Protein AF-A0A016S8R9-F1 (afdb_monomer)

Solvent-accessible surface area (backbone atoms only — not comparable to full-atom values): 7885 Å² total; per-residue (Å²): 141,80,91,74,81,85,79,77,83,68,51,73,67,54,53,48,28,51,50,48,53,50,50,46,51,56,55,50,69,45,92,77,65,50,42,67,52,39,31,50,54,50,51,50,50,32,60,72,68,30,71,67,45,37,50,49,47,53,50,54,52,50,50,50,53,49,53,33,73,68,44,85,50,67,68,59,21,53,51,40,53,50,51,51,48,42,56,58,36,31,47,46,53,83,35,66,64,53,40,51,48,53,52,50,53,50,54,66,70,64,73,58,54,72,70,56,45,51,52,51,52,51,54,53,49,55,49,51,53,52,51,43,64,56,48,47,84,51,79,106

Structure (mmCIF, N/CA/C/O backbone):
data_AF-A0A016S8R9-F1
#
_entry.id   AF-A0A016S8R9-F1
#
loop_
_atom_site.group_PDB
_atom_site.id
_atom_site.type_symbol
_atom_site.label_atom_id
_atom_site.label_alt_id
_atom_site.label_comp_id
_atom_site.label_asym_id
_atom_site.label_entity_id
_atom_site.label_seq_id
_atom_site.pdbx_PDB_ins_code
_atom_site.Cartn_x
_atom_site.Cartn_y
_atom_site.Cartn_z
_atom_site.occupancy
_atom_site.B_iso_or_equiv
_atom_site.auth_seq_id
_atom_site.auth_comp_id
_atom_site.auth_asym_id
_atom_site.auth_atom_id
_atom_site.pdbx_PDB_model_num
ATOM 1 N N . MET A 1 1 ? -43.891 23.851 27.216 1.00 42.19 1 MET A N 1
ATOM 2 C CA . MET A 1 1 ? -43.172 22.683 27.765 1.00 42.19 1 MET A CA 1
ATOM 3 C C . MET A 1 1 ? -43.754 21.418 27.149 1.00 42.19 1 MET A C 1
ATOM 5 O O . MET A 1 1 ? -44.829 21.026 27.564 1.00 42.19 1 MET A O 1
ATOM 9 N N . ASN A 1 2 ? -43.105 20.857 26.122 1.00 36.31 2 ASN A N 1
ATOM 10 C CA . ASN A 1 2 ? -42.875 19.412 25.950 1.00 36.31 2 ASN A CA 1
ATOM 11 C C . ASN A 1 2 ? -42.010 19.208 24.692 1.00 36.31 2 ASN A C 1
ATOM 13 O O . ASN A 1 2 ? -42.513 19.076 23.581 1.00 36.31 2 ASN A O 1
ATOM 17 N N . ILE A 1 3 ? -40.688 19.260 24.870 1.00 39.03 3 ILE A N 1
ATOM 18 C CA . ILE A 1 3 ? -39.696 18.914 23.843 1.00 39.03 3 ILE A CA 1
ATOM 19 C C . ILE A 1 3 ? -39.586 17.386 23.896 1.00 39.03 3 ILE A C 1
ATOM 21 O O . ILE A 1 3 ? -38.707 16.809 24.533 1.00 39.03 3 ILE A O 1
ATOM 25 N N . GLY A 1 4 ? -40.620 16.728 23.378 1.00 38.56 4 GLY A N 1
ATOM 26 C CA . GLY A 1 4 ? -40.790 15.286 23.452 1.00 38.56 4 GLY A CA 1
ATOM 27 C C . GLY A 1 4 ? -39.934 14.578 22.413 1.00 38.56 4 GLY A C 1
ATOM 28 O O . GLY A 1 4 ? -40.324 14.498 21.259 1.00 38.56 4 GLY A O 1
ATOM 29 N N . LYS A 1 5 ? -38.787 14.060 22.865 1.00 43.19 5 LYS A N 1
ATOM 30 C CA . LYS A 1 5 ? -38.160 12.797 22.436 1.00 43.19 5 LYS A CA 1
ATOM 31 C C . LYS A 1 5 ? -38.272 12.451 20.940 1.00 43.19 5 LYS A C 1
ATOM 33 O O . LYS A 1 5 ? -39.128 11.670 20.550 1.00 43.19 5 LYS A O 1
ATOM 38 N N . ASN A 1 6 ? -37.298 12.900 20.157 1.00 40.28 6 ASN A N 1
ATOM 39 C CA . ASN A 1 6 ? -36.847 12.183 18.962 1.00 40.28 6 ASN A CA 1
ATOM 40 C C . ASN A 1 6 ? -35.323 12.067 19.034 1.00 40.28 6 ASN A C 1
ATOM 42 O O . ASN A 1 6 ? -34.593 12.785 18.362 1.00 40.28 6 ASN A O 1
ATOM 46 N N . ILE A 1 7 ? -34.837 11.209 19.933 1.00 45.69 7 ILE A N 1
ATOM 47 C CA . ILE A 1 7 ? -33.479 10.674 19.814 1.00 45.69 7 ILE A CA 1
ATOM 48 C C . ILE A 1 7 ? -33.671 9.305 19.180 1.00 45.69 7 ILE A C 1
ATOM 50 O O . ILE A 1 7 ? -33.986 8.325 19.855 1.00 45.69 7 ILE A O 1
ATOM 54 N N . GLU A 1 8 ? -33.595 9.301 17.854 1.00 48.00 8 GLU A N 1
ATOM 55 C CA . GLU A 1 8 ? -33.504 8.104 17.035 1.00 48.00 8 GLU A CA 1
ATOM 56 C C . GLU A 1 8 ? -32.392 7.217 17.598 1.00 48.00 8 GLU A C 1
ATOM 58 O O . GLU A 1 8 ? -31.244 7.642 17.756 1.00 48.00 8 GLU A O 1
ATOM 63 N N . ILE A 1 9 ? -32.740 5.981 17.948 1.00 46.47 9 ILE A N 1
ATOM 64 C CA . ILE A 1 9 ? -31.770 4.970 18.358 1.00 46.47 9 ILE A CA 1
ATOM 65 C C . ILE A 1 9 ? -31.029 4.556 17.084 1.00 46.47 9 ILE A C 1
ATOM 67 O O . ILE A 1 9 ? -31.393 3.585 16.423 1.00 46.47 9 ILE A O 1
ATOM 71 N N . MET A 1 10 ? -29.999 5.318 16.712 1.00 44.62 10 MET A N 1
ATOM 72 C CA . MET A 1 10 ? -29.031 4.881 15.712 1.00 44.62 10 MET A CA 1
ATOM 73 C C . MET A 1 10 ? -28.448 3.546 16.175 1.00 44.62 10 MET A C 1
ATOM 75 O O . MET A 1 10 ? -27.975 3.412 17.308 1.00 44.62 10 MET A O 1
ATOM 79 N N . SER A 1 11 ? -28.489 2.535 15.305 1.00 47.34 11 SER A N 1
ATOM 80 C CA . SER A 1 11 ? -27.842 1.260 15.603 1.00 47.34 11 SER A CA 1
ATOM 81 C C . SER A 1 11 ? -26.348 1.495 15.859 1.00 47.34 11 SER A C 1
ATOM 83 O O . SER A 1 11 ? -25.739 2.406 15.294 1.00 47.34 11 SER A O 1
ATOM 85 N N . ARG A 1 12 ? -25.725 0.668 16.708 1.00 47.62 12 ARG A N 1
ATOM 86 C CA . ARG A 1 12 ? -24.289 0.784 17.038 1.00 47.62 12 ARG A CA 1
ATOM 87 C C . ARG A 1 12 ? -23.392 0.832 15.791 1.00 47.62 12 ARG A C 1
ATOM 89 O O . ARG A 1 12 ? -22.345 1.463 15.825 1.00 47.62 12 ARG A O 1
ATOM 96 N N . SER A 1 13 ? -23.829 0.208 14.698 1.00 43.25 13 SER A N 1
ATOM 97 C CA . SER A 1 13 ? -23.164 0.221 13.392 1.00 43.25 13 SER A CA 1
ATOM 98 C C . SER A 1 13 ? -23.192 1.598 12.715 1.00 43.25 13 SER A C 1
ATOM 100 O O . SER A 1 13 ? -22.174 2.008 12.173 1.00 43.25 13 SER A O 1
ATOM 102 N N . HIS A 1 14 ? -24.305 2.336 12.801 1.00 45.22 14 HIS A N 1
ATOM 103 C CA . HIS A 1 14 ? -24.408 3.704 12.275 1.00 45.22 14 HIS A CA 1
ATOM 104 C C . HIS A 1 14 ? -23.620 4.703 13.123 1.00 45.22 14 HIS A C 1
ATOM 106 O O . HIS A 1 14 ? -22.959 5.575 12.578 1.00 45.22 14 HIS A O 1
ATOM 112 N N . LEU A 1 15 ? -23.618 4.541 14.449 1.00 46.34 15 LEU A N 1
ATOM 113 C CA . LEU A 1 15 ? -22.775 5.349 15.338 1.00 46.34 15 LEU A CA 1
ATOM 114 C C . LEU A 1 15 ? -21.280 5.121 15.079 1.00 46.34 15 LEU A C 1
ATOM 116 O O . LEU A 1 15 ? -20.510 6.075 15.114 1.00 46.34 15 LEU A O 1
ATOM 120 N N . ALA A 1 16 ? -20.874 3.882 14.783 1.00 46.91 16 ALA A N 1
ATOM 121 C CA . ALA A 1 16 ? -19.505 3.578 14.378 1.00 46.91 16 ALA A CA 1
ATOM 122 C C . ALA A 1 16 ? -19.169 4.221 13.023 1.00 46.91 16 ALA A C 1
ATOM 124 O O . ALA A 1 16 ? -18.179 4.937 12.952 1.00 46.91 16 ALA A O 1
ATOM 125 N N . ALA A 1 17 ? -20.014 4.042 11.994 1.00 48.22 17 ALA A N 1
ATOM 126 C CA . ALA A 1 17 ? -19.898 4.703 10.683 1.00 48.22 17 ALA A CA 1
ATOM 127 C C . ALA A 1 17 ? -19.729 6.226 10.812 1.00 48.22 17 ALA A C 1
ATOM 129 O O . ALA A 1 17 ? -18.775 6.797 10.288 1.00 48.22 17 ALA A O 1
ATOM 130 N N . LEU A 1 18 ? -20.596 6.869 11.600 1.00 46.28 18 LEU A N 1
ATOM 131 C CA . LEU A 1 18 ? -20.556 8.310 11.836 1.00 46.28 18 LEU A CA 1
ATOM 132 C C . LEU A 1 18 ? -19.274 8.740 12.566 1.00 46.28 18 LEU A C 1
ATOM 134 O O . LEU A 1 18 ? -18.690 9.752 12.204 1.00 46.28 18 LEU A O 1
ATOM 138 N N . LEU A 1 19 ? -18.805 7.966 13.555 1.00 51.03 19 LEU A N 1
ATOM 139 C CA . LEU A 1 19 ? -17.537 8.215 14.256 1.00 51.03 19 LEU A CA 1
ATOM 140 C C . LEU A 1 19 ? -16.318 8.079 13.341 1.00 51.03 19 LEU A C 1
ATOM 142 O O . LEU A 1 19 ? -15.333 8.773 13.553 1.00 51.03 19 LEU A O 1
ATOM 146 N N . ILE A 1 20 ? -16.372 7.210 12.333 1.00 53.34 20 ILE A N 1
ATOM 147 C CA . ILE A 1 20 ? -15.289 7.028 11.359 1.00 53.34 20 ILE A CA 1
ATOM 148 C C . ILE A 1 20 ? -15.256 8.190 10.384 1.00 53.34 20 ILE A C 1
ATOM 150 O O . ILE A 1 20 ? -14.180 8.714 10.128 1.00 53.34 20 ILE A O 1
ATOM 154 N N . ILE A 1 21 ? -16.419 8.614 9.882 1.00 54.34 21 ILE A N 1
ATOM 155 C CA . ILE A 1 21 ? -16.533 9.798 9.025 1.00 54.34 21 ILE A CA 1
ATOM 156 C C . ILE A 1 21 ? -16.055 11.026 9.804 1.00 54.34 21 ILE A C 1
ATOM 158 O O . ILE A 1 21 ? -15.165 11.718 9.330 1.00 54.34 21 ILE A O 1
ATOM 162 N N . LEU A 1 22 ? -16.515 11.213 11.046 1.00 50.19 22 LEU A N 1
ATOM 163 C CA . LEU A 1 22 ? -16.039 12.285 11.923 1.00 50.19 22 LEU A CA 1
ATOM 164 C C . LEU A 1 22 ? -14.543 12.183 12.224 1.00 50.19 22 LEU A C 1
ATOM 166 O O . LEU A 1 22 ? -13.886 13.210 12.233 1.00 50.19 22 LEU A O 1
ATOM 170 N N . ALA A 1 23 ? -13.978 10.995 12.463 1.00 55.88 23 ALA A N 1
ATOM 171 C CA . ALA A 1 23 ? -12.546 10.836 12.731 1.00 55.88 23 ALA A CA 1
ATOM 172 C C . ALA A 1 23 ? -11.685 11.087 11.485 1.00 55.88 23 ALA A C 1
ATOM 174 O O . ALA A 1 23 ? -10.626 11.700 11.594 1.00 55.88 23 ALA A O 1
ATOM 175 N N . LEU A 1 24 ? -12.141 10.651 10.308 1.00 52.06 24 LEU A N 1
ATOM 176 C CA . LEU A 1 24 ? -11.495 10.931 9.026 1.00 52.06 24 LEU A CA 1
ATOM 177 C C . LEU A 1 24 ? -11.585 12.426 8.690 1.00 52.06 24 LEU A C 1
ATOM 179 O O . LEU A 1 24 ? -10.576 13.017 8.326 1.00 52.06 24 LEU A O 1
ATOM 183 N N . GLU A 1 25 ? -12.740 13.065 8.900 1.00 51.06 25 GLU A N 1
ATOM 184 C CA . GLU A 1 25 ? -12.937 14.508 8.704 1.00 51.06 25 GLU A CA 1
ATOM 185 C C . GLU A 1 25 ? -12.133 15.348 9.705 1.00 51.06 25 GLU A C 1
ATOM 187 O O . GLU A 1 25 ? -11.452 16.293 9.302 1.00 51.06 25 GLU A O 1
ATOM 192 N N . LEU A 1 26 ? -12.137 14.998 11.000 1.00 52.22 26 LEU A N 1
ATOM 193 C CA . LEU A 1 26 ? -11.361 15.713 12.022 1.00 52.22 26 LEU A CA 1
ATOM 194 C C . LEU A 1 26 ? -9.875 15.665 11.699 1.00 52.22 26 LEU A C 1
ATOM 196 O O . LEU A 1 26 ? -9.143 16.623 11.935 1.00 52.22 26 LEU A O 1
ATOM 200 N N . ALA A 1 27 ? -9.421 14.540 11.177 1.00 48.00 27 AL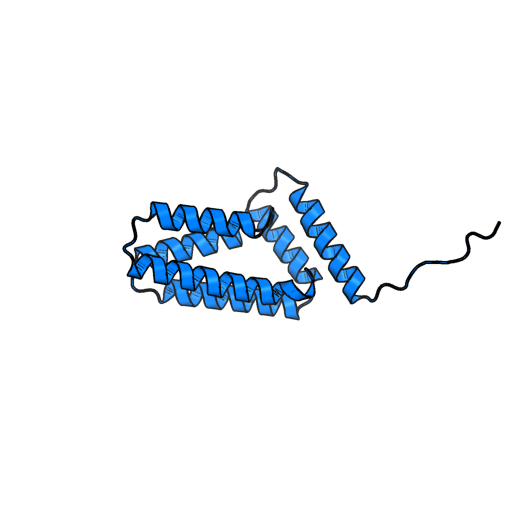A A N 1
ATOM 201 C CA . ALA A 1 27 ? -8.016 14.328 10.973 1.00 48.00 27 ALA A CA 1
ATOM 202 C C . ALA A 1 27 ? -7.551 14.804 9.577 1.00 48.00 27 ALA A C 1
ATOM 204 O O . ALA A 1 27 ? -6.412 15.249 9.453 1.00 48.00 27 ALA A O 1
ATOM 205 N N . ALA A 1 28 ? -8.446 14.878 8.584 1.00 47.12 28 ALA A N 1
ATOM 206 C CA . ALA A 1 28 ? -8.270 15.687 7.373 1.00 47.12 28 ALA A CA 1
ATOM 207 C C . ALA A 1 28 ? -8.285 17.205 7.670 1.00 47.12 28 ALA A C 1
ATOM 209 O O . ALA A 1 28 ? -7.656 17.987 6.961 1.00 47.12 28 ALA A O 1
ATOM 210 N N . SER A 1 29 ? -8.947 17.637 8.754 1.00 47.75 29 SER A N 1
ATOM 211 C CA . SER A 1 29 ? -8.973 19.042 9.197 1.00 47.75 29 SER A CA 1
ATOM 212 C C . SER A 1 29 ? -7.727 19.498 9.978 1.00 47.75 29 SER A C 1
ATOM 214 O O . SER A 1 29 ? -7.645 20.661 10.374 1.00 47.75 29 SER A O 1
ATOM 216 N N . GLN A 1 30 ? -6.735 18.617 10.183 1.00 51.09 30 GLN A N 1
ATOM 217 C CA . GLN A 1 30 ? -5.448 18.946 10.811 1.00 51.09 30 GLN A CA 1
ATOM 218 C C . GLN A 1 30 ? -4.326 19.018 9.757 1.00 51.09 30 GLN A C 1
ATOM 220 O O . GLN A 1 30 ? -3.617 18.033 9.545 1.00 51.09 30 GLN A O 1
ATOM 225 N N . PRO A 1 31 ? -4.102 20.180 9.111 1.00 51.84 31 PRO A N 1
ATOM 226 C CA . PRO A 1 31 ? -3.231 20.301 7.935 1.00 51.84 31 PRO A CA 1
ATOM 227 C C . PRO A 1 31 ? -1.726 20.041 8.166 1.00 51.84 31 PRO A C 1
ATOM 229 O O . PRO A 1 31 ? -0.952 20.173 7.226 1.00 51.84 31 PRO A O 1
ATOM 232 N N . ASN A 1 32 ? -1.291 19.645 9.371 1.00 57.97 32 ASN A N 1
ATOM 233 C CA . ASN A 1 32 ? 0.126 19.553 9.756 1.00 57.97 32 ASN A CA 1
ATOM 234 C C . ASN A 1 32 ? 0.548 18.217 10.399 1.00 57.97 32 ASN A C 1
ATOM 236 O O . ASN A 1 32 ? 1.606 18.161 11.027 1.00 57.97 32 ASN A O 1
ATOM 240 N N . LEU A 1 33 ? -0.237 17.141 10.278 1.00 65.62 33 LEU A N 1
ATOM 241 C CA . LEU A 1 33 ? 0.218 15.837 10.772 1.00 65.62 33 LEU A CA 1
ATOM 242 C C . LEU A 1 33 ? 1.387 15.314 9.924 1.00 65.62 33 LEU A C 1
ATOM 244 O O . LEU A 1 33 ? 1.294 15.254 8.694 1.00 65.62 33 LEU A O 1
ATOM 248 N N . THR A 1 34 ? 2.475 14.901 10.579 1.00 75.62 34 THR A N 1
ATOM 249 C CA . THR A 1 34 ? 3.571 14.184 9.910 1.00 75.62 34 THR A CA 1
ATOM 250 C C . THR A 1 34 ? 3.068 12.836 9.371 1.00 75.62 34 THR A C 1
ATOM 252 O O . THR A 1 34 ? 2.071 12.313 9.880 1.00 75.62 34 THR A O 1
ATOM 255 N N . PRO A 1 35 ? 3.738 12.219 8.378 1.00 70.69 35 PRO A N 1
ATOM 256 C CA . PRO A 1 35 ? 3.345 10.898 7.871 1.00 70.69 35 PRO A CA 1
ATOM 257 C C . PRO A 1 35 ? 3.193 9.844 8.980 1.00 70.69 35 PRO A C 1
ATOM 259 O O . PRO A 1 35 ? 2.251 9.055 8.980 1.00 70.69 35 PRO A O 1
ATOM 262 N N . GLU A 1 36 ? 4.069 9.873 9.986 1.00 73.56 36 GLU A N 1
ATOM 263 C CA . GLU A 1 36 ? 4.000 8.965 11.137 1.00 73.56 36 GLU A CA 1
ATOM 264 C C . GLU A 1 36 ? 2.788 9.233 12.029 1.00 73.56 36 GLU A C 1
ATOM 266 O O . GLU A 1 36 ? 2.157 8.287 12.502 1.00 73.56 36 GLU A O 1
ATOM 271 N N . GLN A 1 37 ? 2.415 10.498 12.223 1.00 75.38 37 GLN A N 1
ATOM 272 C CA . GLN A 1 37 ? 1.205 10.850 12.963 1.00 75.38 37 GLN A CA 1
ATOM 273 C C . GLN A 1 37 ? -0.055 10.422 12.203 1.00 75.38 37 GLN A C 1
ATOM 275 O O . GLN A 1 37 ? -0.944 9.827 12.806 1.00 75.38 37 GLN A O 1
ATOM 280 N N . LYS A 1 38 ? -0.105 10.621 10.877 1.00 73.69 38 LYS A N 1
ATOM 281 C CA . LYS A 1 38 ? -1.202 10.122 10.026 1.00 73.69 38 LYS A CA 1
ATOM 282 C C . LYS A 1 38 ? -1.333 8.600 10.127 1.00 73.69 38 LYS A C 1
ATOM 284 O O . LYS A 1 38 ? -2.430 8.089 10.356 1.00 73.69 38 LYS A O 1
ATOM 289 N N . LYS A 1 39 ? -0.207 7.878 10.048 1.00 74.94 39 LYS A N 1
ATOM 290 C CA . LYS A 1 39 ? -0.152 6.419 10.227 1.00 74.94 39 LYS A CA 1
ATOM 291 C C . LYS A 1 39 ? -0.696 6.003 11.591 1.00 74.94 39 LYS A C 1
ATOM 293 O O . LYS A 1 39 ? -1.528 5.102 11.672 1.00 74.94 39 LYS A O 1
ATOM 298 N N . GLN A 1 40 ? -0.245 6.648 12.666 1.00 77.50 40 GLN A N 1
ATOM 299 C CA . GLN A 1 40 ? -0.699 6.331 14.020 1.00 77.50 40 GLN A CA 1
ATOM 300 C C . GLN A 1 40 ? -2.193 6.591 14.203 1.00 77.50 40 GLN A C 1
ATOM 302 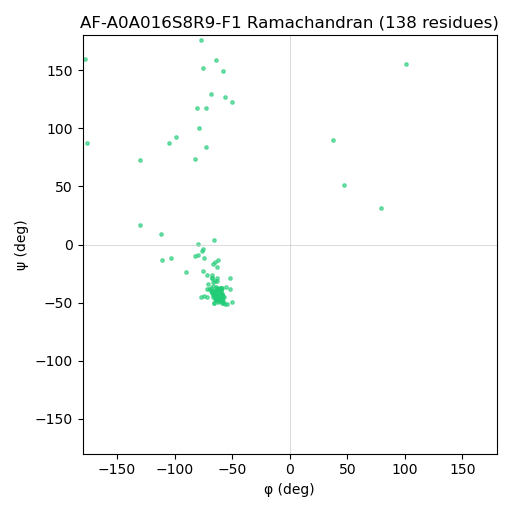O O . GLN A 1 40 ? -2.891 5.714 14.711 1.00 77.50 40 GLN A O 1
ATOM 307 N N . SER A 1 41 ? -2.699 7.741 13.755 1.00 75.00 4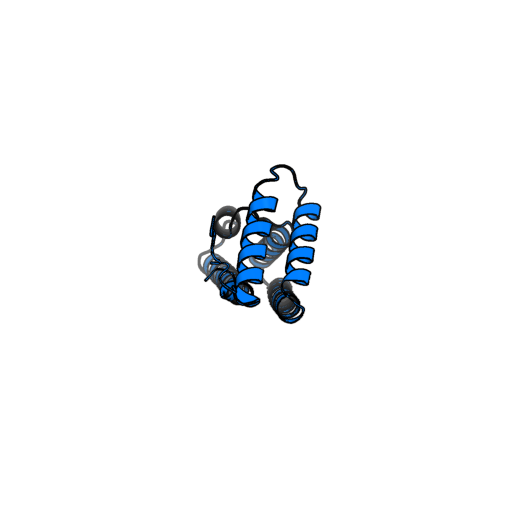1 SER A N 1
ATOM 308 C CA . SER A 1 41 ? -4.125 8.062 13.836 1.00 75.00 41 SER A CA 1
ATOM 309 C C . SER A 1 41 ? -4.974 7.071 13.044 1.00 75.00 41 SER A C 1
ATOM 311 O O . SER A 1 41 ? -5.983 6.590 13.552 1.00 75.00 41 SER A O 1
ATOM 313 N N . PHE A 1 42 ? -4.537 6.662 11.851 1.00 76.94 42 PHE A N 1
ATOM 314 C CA . PHE A 1 42 ? -5.237 5.629 11.093 1.00 76.94 42 PHE A CA 1
ATOM 315 C C . PHE A 1 42 ? -5.234 4.265 11.794 1.00 76.94 42 PHE A C 1
ATOM 317 O O . PHE A 1 42 ? -6.265 3.597 11.849 1.00 76.94 42 PHE A O 1
ATOM 324 N N . MET A 1 43 ? -4.104 3.853 12.378 1.00 76.31 43 MET A N 1
ATOM 325 C CA . MET A 1 43 ? -4.024 2.595 13.130 1.00 76.31 43 MET A CA 1
ATOM 326 C C . MET A 1 43 ? -4.915 2.615 14.377 1.00 76.31 43 MET A C 1
ATOM 328 O O . MET A 1 43 ? -5.538 1.602 14.692 1.00 76.31 43 MET A O 1
ATOM 332 N N . GLN A 1 44 ? -5.030 3.765 15.047 1.00 76.56 44 GLN A N 1
ATOM 333 C CA . GLN A 1 44 ? -5.987 3.960 16.137 1.00 76.56 44 GLN A CA 1
ATOM 334 C C . GLN A 1 44 ? -7.431 3.863 15.632 1.00 76.56 44 GLN A C 1
ATOM 336 O O . GLN A 1 44 ? -8.234 3.153 16.236 1.00 76.56 44 GLN A O 1
ATOM 341 N N . THR A 1 45 ? -7.759 4.488 14.497 1.00 73.69 45 THR A N 1
ATOM 342 C CA . THR A 1 45 ? -9.079 4.345 13.864 1.00 73.69 45 THR A CA 1
ATOM 343 C C . THR A 1 45 ? -9.369 2.881 13.520 1.00 73.69 45 THR A C 1
ATOM 345 O O . THR A 1 45 ? -10.456 2.395 13.813 1.00 73.69 45 THR A O 1
ATOM 348 N N . LEU A 1 46 ? -8.400 2.128 12.992 1.00 75.06 46 LEU A N 1
ATOM 349 C CA . LEU A 1 46 ? -8.539 0.688 12.742 1.00 75.06 46 LEU A CA 1
ATOM 350 C C . LEU A 1 46 ? -8.813 -0.128 14.009 1.00 75.06 46 LEU A C 1
ATOM 352 O O . LEU A 1 46 ? -9.594 -1.078 13.964 1.00 75.06 46 LEU A O 1
ATOM 356 N N . ASP A 1 47 ? -8.195 0.227 15.134 1.00 76.31 47 ASP A N 1
ATOM 357 C CA . ASP A 1 47 ? -8.485 -0.409 16.420 1.00 76.31 47 ASP A CA 1
ATOM 358 C C . ASP A 1 47 ? -9.913 -0.100 16.904 1.00 76.31 47 ASP A C 1
ATOM 360 O O . ASP A 1 47 ? -10.584 -0.990 17.436 1.00 76.31 47 ASP A O 1
ATOM 364 N N . LEU A 1 48 ? -10.420 1.113 16.649 1.00 73.19 48 LEU A N 1
ATOM 365 C CA . LEU A 1 48 ? -11.803 1.513 16.955 1.00 73.19 48 LEU A CA 1
ATOM 366 C C . LEU A 1 48 ? -12.838 0.834 16.043 1.00 73.19 48 LEU A C 1
ATOM 368 O O . LEU A 1 48 ? -13.928 0.487 16.496 1.00 73.19 48 LEU A O 1
ATOM 372 N N . LEU A 1 49 ? -12.481 0.592 14.779 1.00 69.31 49 LEU A N 1
ATOM 373 C CA . LEU A 1 49 ? -13.283 -0.125 13.781 1.00 69.31 49 LEU A CA 1
ATOM 374 C C . LEU A 1 49 ? -13.520 -1.603 14.121 1.00 69.31 49 LEU A C 1
ATOM 376 O O . LEU A 1 49 ? -14.390 -2.250 13.531 1.00 69.31 49 LEU A O 1
ATOM 380 N N . GLY A 1 50 ? -12.749 -2.139 15.065 1.00 74.31 50 GLY A N 1
ATOM 381 C CA . GLY A 1 50 ? -12.843 -3.508 15.544 1.00 74.31 50 GLY A CA 1
ATOM 382 C C . GLY A 1 50 ? -11.785 -4.436 14.950 1.00 74.31 50 GLY A C 1
ATOM 383 O O . GLY A 1 50 ? -11.266 -4.242 13.849 1.00 74.31 50 GLY A O 1
ATOM 384 N N . LYS A 1 51 ? -11.487 -5.504 15.703 1.00 77.62 51 LYS A N 1
ATOM 385 C CA . LYS A 1 51 ? -10.412 -6.463 15.392 1.00 77.62 51 LYS A CA 1
ATOM 386 C C . LYS A 1 51 ? -10.528 -7.076 13.992 1.00 77.62 51 LYS A C 1
ATOM 388 O O . LYS A 1 51 ? -9.506 -7.276 13.348 1.00 77.62 51 LYS A O 1
ATOM 393 N N . ASP A 1 52 ? -11.744 -7.346 13.519 1.00 83.44 52 ASP A N 1
ATOM 394 C CA . ASP A 1 52 ? -11.980 -7.927 12.190 1.00 83.44 52 ASP A CA 1
ATOM 395 C C . ASP A 1 52 ? -11.522 -6.988 11.058 1.00 83.44 52 ASP A C 1
ATOM 397 O O . ASP A 1 52 ? -10.819 -7.411 10.142 1.00 83.44 52 ASP A O 1
ATOM 401 N N . THR A 1 53 ? -11.832 -5.693 11.158 1.00 80.12 53 THR A N 1
ATOM 402 C CA . THR A 1 53 ? -11.431 -4.677 10.172 1.00 80.12 53 THR A CA 1
ATOM 403 C C . THR A 1 53 ? -9.914 -4.513 10.127 1.00 80.12 53 THR A C 1
ATOM 405 O O . THR A 1 53 ? -9.321 -4.530 9.048 1.00 80.12 53 THR A O 1
ATOM 408 N N . LYS A 1 54 ? -9.26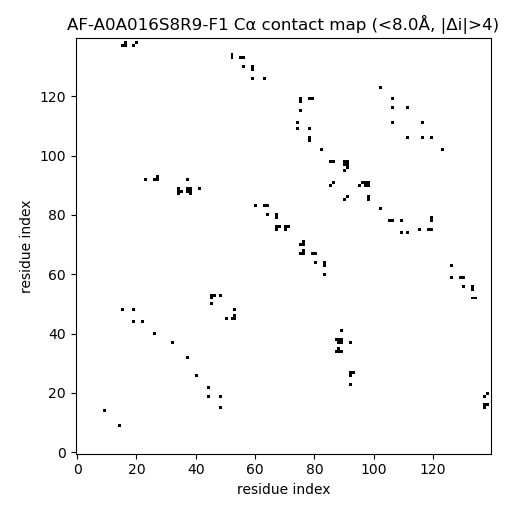2 -4.439 11.295 1.00 83.19 54 LYS A N 1
ATOM 409 C CA . LYS A 1 54 ? -7.797 -4.360 11.390 1.00 83.19 54 LYS A CA 1
ATOM 410 C C . LYS A 1 54 ? -7.106 -5.602 10.824 1.00 83.19 54 LYS A C 1
ATOM 412 O O . LYS A 1 54 ? -6.113 -5.473 10.114 1.00 83.19 54 LYS A O 1
ATOM 417 N N . VAL A 1 55 ? -7.633 -6.800 11.090 1.00 87.56 55 VAL A N 1
ATOM 418 C CA . VAL A 1 55 ? -7.106 -8.050 10.513 1.00 87.56 55 VAL A CA 1
ATOM 419 C C . VAL A 1 55 ? -7.235 -8.044 8.991 1.00 87.56 55 VAL A C 1
ATOM 421 O O . VAL A 1 55 ? -6.266 -8.350 8.302 1.00 87.56 55 VAL A O 1
ATOM 424 N N . LYS A 1 56 ? -8.389 -7.640 8.452 1.00 87.69 56 LYS A N 1
ATOM 425 C CA . LYS A 1 56 ? -8.591 -7.540 7.000 1.00 87.69 56 LYS A CA 1
ATOM 426 C C . LYS A 1 56 ? -7.647 -6.528 6.357 1.00 87.69 56 LYS A C 1
ATOM 428 O O . LYS A 1 56 ? -7.020 -6.863 5.359 1.00 87.69 56 LYS A O 1
ATOM 433 N N . TYR A 1 57 ? -7.484 -5.347 6.955 1.00 86.25 57 TYR A N 1
ATOM 434 C CA . TYR A 1 57 ? -6.500 -4.362 6.503 1.00 86.25 57 TYR A CA 1
ATOM 435 C C . TYR A 1 57 ? -5.081 -4.950 6.482 1.00 86.25 57 TYR A C 1
ATOM 437 O O . TYR A 1 57 ? -4.413 -4.911 5.451 1.00 86.25 57 TYR A O 1
ATOM 445 N N . ASN A 1 58 ? -4.644 -5.566 7.585 1.00 88.81 58 ASN A N 1
ATOM 446 C CA . ASN A 1 58 ? -3.315 -6.171 7.678 1.00 88.81 58 ASN A CA 1
ATOM 447 C C . ASN A 1 58 ? -3.103 -7.271 6.627 1.00 88.81 58 ASN A C 1
ATOM 449 O O . ASN A 1 58 ? -2.018 -7.361 6.059 1.00 88.81 58 ASN A O 1
ATOM 453 N N . ASN A 1 59 ? -4.131 -8.072 6.331 1.00 91.75 59 ASN A N 1
ATOM 454 C CA . ASN A 1 59 ? -4.065 -9.097 5.288 1.00 91.75 59 ASN A CA 1
ATOM 455 C C . ASN A 1 59 ? -3.885 -8.481 3.894 1.00 91.75 59 ASN A C 1
ATOM 457 O O . ASN A 1 59 ? -3.054 -8.962 3.128 1.00 91.75 59 ASN A O 1
ATOM 461 N N . VAL A 1 60 ? -4.606 -7.399 3.579 1.00 90.56 60 VAL A N 1
ATOM 462 C CA . VAL A 1 60 ? -4.446 -6.675 2.305 1.00 90.56 60 VAL A CA 1
ATOM 463 C C . VAL A 1 60 ? -3.035 -6.095 2.180 1.00 90.56 60 VAL A C 1
ATOM 465 O O . VAL A 1 60 ? -2.402 -6.238 1.134 1.00 90.56 60 VAL A O 1
ATOM 468 N N . MET A 1 61 ? -2.506 -5.502 3.254 1.00 90.12 61 MET A N 1
ATOM 469 C CA . MET A 1 61 ? -1.142 -4.961 3.271 1.00 90.12 61 MET A CA 1
ATOM 470 C C . MET A 1 61 ? -0.080 -6.057 3.121 1.00 90.12 61 MET A C 1
ATOM 472 O O . MET A 1 61 ? 0.885 -5.884 2.376 1.00 90.12 61 MET A O 1
ATOM 476 N N . ALA A 1 62 ? -0.260 -7.200 3.787 1.00 92.06 62 ALA A N 1
ATOM 477 C CA . ALA A 1 62 ? 0.640 -8.342 3.670 1.00 92.06 62 ALA A CA 1
ATOM 478 C C . ALA A 1 62 ? 0.627 -8.938 2.254 1.00 92.06 62 ALA A C 1
ATOM 480 O O . ALA A 1 62 ? 1.687 -9.268 1.722 1.00 92.06 62 ALA A O 1
ATOM 481 N N . GLU A 1 63 ? -0.546 -9.033 1.623 1.00 92.62 63 GLU A N 1
ATOM 482 C CA . GLU A 1 63 ? -0.671 -9.504 0.244 1.00 92.62 63 GLU A CA 1
ATOM 483 C C . GLU A 1 63 ? 0.028 -8.554 -0.737 1.00 92.62 63 GLU A C 1
ATOM 485 O O . GLU A 1 63 ? 0.812 -9.008 -1.572 1.00 92.62 63 GLU A O 1
ATOM 490 N N . LEU A 1 64 ? -0.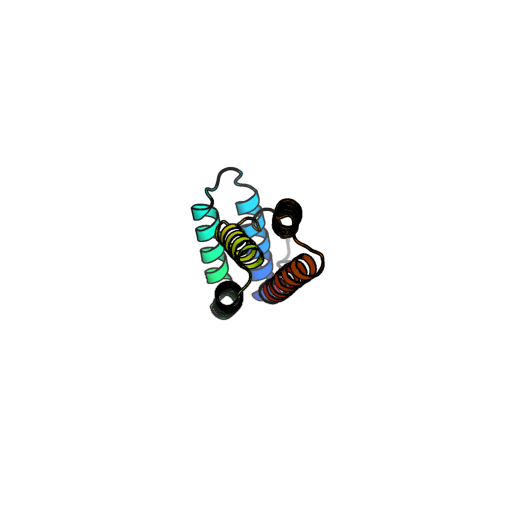193 -7.239 -0.605 1.00 90.44 64 LEU A N 1
ATOM 491 C CA . LEU A 1 64 ? 0.487 -6.234 -1.424 1.00 90.44 64 LEU A CA 1
ATOM 492 C C . LEU A 1 64 ? 2.010 -6.346 -1.267 1.00 90.44 64 LEU A C 1
ATOM 494 O O . LEU A 1 64 ? 2.723 -6.470 -2.260 1.00 90.44 64 LEU A O 1
ATOM 498 N N . ASN A 1 65 ? 2.505 -6.382 -0.027 1.00 91.75 65 ASN A N 1
ATOM 499 C CA . ASN A 1 65 ? 3.931 -6.529 0.253 1.00 91.75 65 ASN A CA 1
ATOM 500 C C . ASN A 1 65 ? 4.501 -7.837 -0.327 1.00 91.75 65 ASN A C 1
ATOM 502 O O . ASN A 1 65 ? 5.603 -7.856 -0.873 1.00 91.75 65 ASN A O 1
ATOM 506 N N . SER A 1 66 ? 3.751 -8.941 -0.262 1.00 94.31 66 SER A N 1
ATOM 507 C CA . SER A 1 66 ? 4.168 -10.211 -0.861 1.00 94.31 66 SER A CA 1
ATOM 508 C C . SER A 1 66 ? 4.279 -10.116 -2.385 1.00 94.31 66 SER A C 1
ATOM 510 O O . SER A 1 66 ? 5.291 -10.558 -2.929 1.00 94.31 66 SER A O 1
ATOM 512 N N . LYS A 1 67 ? 3.298 -9.502 -3.064 1.00 91.12 67 LYS A N 1
ATOM 513 C CA . LYS A 1 67 ? 3.322 -9.300 -4.524 1.00 91.12 67 LYS A CA 1
ATOM 514 C C . LYS A 1 67 ? 4.521 -8.463 -4.956 1.00 91.12 67 LYS A C 1
ATOM 516 O O . LYS A 1 67 ? 5.246 -8.873 -5.859 1.00 91.12 67 LYS A O 1
ATOM 521 N N . ILE A 1 68 ? 4.775 -7.354 -4.261 1.00 91.25 68 ILE A N 1
ATOM 522 C CA . ILE A 1 68 ? 5.923 -6.470 -4.512 1.00 91.25 68 ILE A CA 1
ATOM 523 C C . ILE A 1 68 ? 7.243 -7.235 -4.375 1.00 91.25 68 ILE A C 1
ATOM 525 O O . ILE A 1 68 ? 8.101 -7.162 -5.251 1.00 91.25 68 ILE A O 1
ATOM 529 N N . ASN A 1 69 ? 7.405 -8.011 -3.300 1.00 92.00 69 ASN A N 1
ATOM 530 C CA . ASN A 1 69 ? 8.638 -8.762 -3.065 1.00 92.00 69 ASN A CA 1
ATOM 531 C C . ASN A 1 69 ? 8.867 -9.887 -4.081 1.00 92.00 69 ASN A C 1
ATOM 533 O O . ASN A 1 69 ? 10.019 -10.218 -4.360 1.00 92.00 69 ASN A O 1
ATOM 537 N N . SER A 1 70 ? 7.791 -10.453 -4.632 1.00 92.06 70 SER A N 1
ATOM 538 C CA . SER A 1 70 ? 7.850 -11.489 -5.666 1.00 92.06 70 SER A CA 1
ATOM 539 C C . SER A 1 70 ? 8.040 -10.955 -7.089 1.00 92.06 70 SER A C 1
ATOM 541 O O . SER A 1 70 ? 8.277 -11.750 -7.995 1.00 92.06 70 SER A O 1
ATOM 543 N N . GLU A 1 71 ? 7.929 -9.640 -7.308 1.00 92.19 71 GLU A N 1
ATOM 544 C CA . GLU A 1 71 ? 8.007 -9.046 -8.642 1.00 92.19 71 GLU A CA 1
ATOM 545 C C . GLU A 1 71 ? 9.454 -9.061 -9.176 1.00 92.19 71 GLU A C 1
ATOM 547 O O . GLU A 1 71 ? 10.335 -8.416 -8.593 1.00 92.19 71 GLU A O 1
ATOM 552 N N . PRO A 1 72 ? 9.727 -9.764 -10.293 1.00 90.56 72 PRO A N 1
ATOM 553 C CA . PRO A 1 72 ? 11.069 -9.841 -10.865 1.00 90.56 72 PRO A CA 1
ATOM 554 C C . PRO A 1 72 ? 11.496 -8.562 -11.596 1.00 90.56 72 PRO A C 1
ATOM 556 O O . PRO A 1 72 ? 12.695 -8.342 -11.773 1.00 90.56 72 PRO A O 1
ATOM 559 N N . ASN A 1 73 ? 10.558 -7.723 -12.054 1.00 88.38 73 ASN A N 1
ATOM 560 C CA . ASN A 1 73 ? 10.896 -6.482 -12.740 1.00 88.38 73 ASN A CA 1
ATOM 561 C C . ASN A 1 73 ? 11.248 -5.377 -11.724 1.00 88.38 73 ASN A C 1
ATOM 563 O O . ASN A 1 73 ? 10.375 -4.926 -10.978 1.00 88.38 73 ASN A O 1
ATOM 567 N N . PRO A 1 74 ? 12.488 -4.852 -11.732 1.00 88.25 74 PRO A N 1
ATOM 568 C CA . PRO A 1 74 ? 12.931 -3.868 -10.748 1.00 88.25 74 PRO A CA 1
ATOM 569 C C . PRO A 1 74 ? 12.153 -2.546 -10.811 1.00 88.25 74 PRO A C 1
ATOM 571 O O . PRO A 1 74 ? 11.996 -1.893 -9.783 1.00 88.25 74 PRO A O 1
ATOM 574 N N . LYS A 1 75 ? 11.629 -2.149 -11.980 1.00 86.94 75 LYS A N 1
ATOM 575 C CA . LYS A 1 75 ? 10.820 -0.926 -12.107 1.00 86.94 75 LYS A CA 1
ATOM 576 C C . LYS A 1 75 ? 9.444 -1.092 -11.470 1.00 86.94 75 LYS A C 1
ATOM 578 O O . LYS A 1 75 ? 8.994 -0.211 -10.743 1.00 86.94 75 LYS A O 1
ATOM 583 N N . ILE A 1 76 ? 8.790 -2.225 -11.733 1.00 85.50 76 ILE A N 1
ATOM 584 C CA . ILE A 1 76 ? 7.472 -2.544 -11.164 1.00 85.50 76 ILE A CA 1
ATOM 585 C C . ILE A 1 76 ? 7.603 -2.717 -9.649 1.00 85.50 76 ILE A C 1
ATOM 587 O O . ILE A 1 76 ? 6.797 -2.171 -8.900 1.00 85.50 76 ILE A O 1
ATOM 591 N N . LYS A 1 77 ? 8.663 -3.394 -9.193 1.00 89.94 77 LYS A N 1
ATOM 592 C CA . LYS A 1 77 ? 8.973 -3.532 -7.771 1.00 89.94 77 LYS A CA 1
ATOM 593 C C . LYS A 1 77 ? 9.170 -2.176 -7.090 1.00 89.94 77 LYS A C 1
ATOM 595 O O . LYS A 1 77 ? 8.496 -1.912 -6.101 1.00 89.94 77 LYS A O 1
ATOM 600 N N . ALA A 1 78 ? 10.005 -1.296 -7.647 1.00 88.19 78 ALA A N 1
ATOM 601 C CA . ALA A 1 78 ? 10.240 0.036 -7.084 1.00 88.19 78 ALA A CA 1
ATOM 602 C C . ALA A 1 78 ? 8.951 0.877 -7.000 1.00 88.19 78 ALA A C 1
ATOM 604 O O . ALA A 1 78 ? 8.720 1.573 -6.012 1.00 88.19 78 ALA A O 1
ATOM 605 N N . LEU A 1 79 ? 8.081 0.788 -8.012 1.00 85.88 79 LEU A N 1
ATOM 606 C CA . LEU A 1 79 ? 6.767 1.435 -7.977 1.00 85.88 79 LEU A CA 1
ATOM 607 C C . LEU A 1 79 ? 5.859 0.845 -6.903 1.00 85.88 79 LEU A C 1
ATOM 609 O O . LEU A 1 79 ? 5.198 1.592 -6.189 1.00 85.88 79 LEU A O 1
AT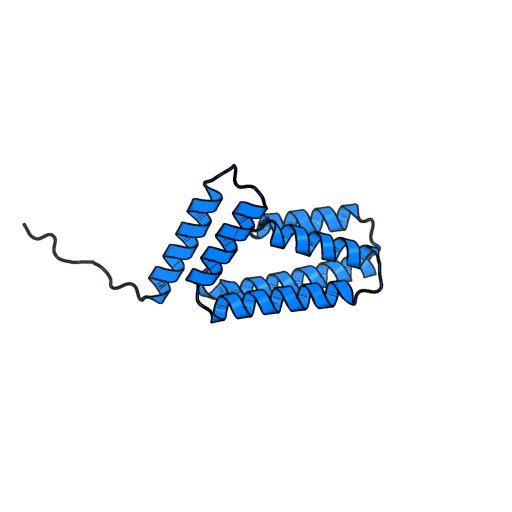OM 613 N N . GLY A 1 80 ? 5.848 -0.478 -6.764 1.00 85.94 80 GLY A N 1
ATOM 614 C CA . GLY A 1 80 ? 5.114 -1.170 -5.715 1.00 85.94 80 GLY A CA 1
ATOM 615 C C . GLY A 1 80 ? 5.570 -0.763 -4.311 1.00 85.94 80 GLY A C 1
ATOM 616 O O . GLY A 1 80 ? 4.738 -0.432 -3.470 1.00 85.94 80 GLY A O 1
ATOM 617 N N . GLU A 1 81 ? 6.883 -0.713 -4.070 1.00 89.81 81 GLU A N 1
ATOM 618 C CA . GLU A 1 81 ? 7.479 -0.245 -2.809 1.00 89.81 81 GLU A CA 1
ATOM 619 C C . GLU A 1 81 ? 7.093 1.209 -2.510 1.00 89.81 81 GLU A C 1
ATOM 621 O O . GLU A 1 81 ? 6.728 1.542 -1.380 1.00 89.81 81 GLU A O 1
ATOM 626 N N . LYS A 1 82 ? 7.097 2.075 -3.531 1.00 86.25 82 LYS A N 1
ATOM 627 C CA . LYS A 1 82 ? 6.651 3.464 -3.392 1.00 86.25 82 LYS A CA 1
ATOM 628 C C . LYS A 1 82 ? 5.155 3.560 -3.086 1.00 86.25 82 LYS A C 1
ATOM 630 O O . LYS A 1 82 ? 4.766 4.317 -2.200 1.00 86.25 82 LYS A O 1
ATOM 635 N N . MET A 1 83 ? 4.329 2.747 -3.747 1.00 84.81 83 MET A N 1
ATOM 636 C CA . MET A 1 83 ? 2.901 2.600 -3.448 1.00 84.81 83 MET A CA 1
ATOM 637 C C . MET A 1 83 ? 2.682 2.244 -1.978 1.00 84.81 83 MET A C 1
ATOM 639 O O . MET A 1 83 ? 1.915 2.915 -1.289 1.00 84.81 83 MET A O 1
ATOM 643 N N . LEU A 1 84 ? 3.38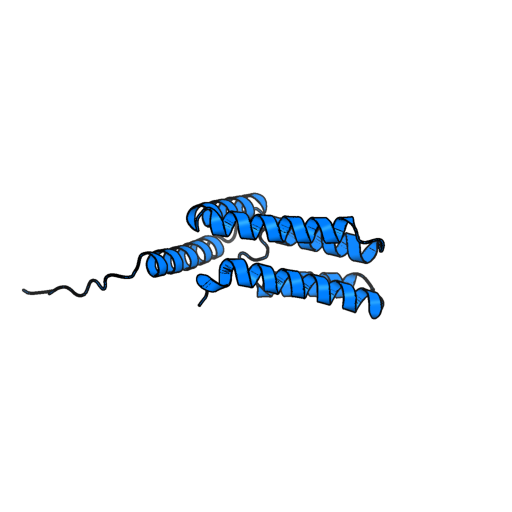4 1.213 -1.501 1.00 85.50 84 LEU A N 1
ATOM 644 C CA . LEU A 1 84 ? 3.309 0.746 -0.122 1.00 85.50 84 LEU A CA 1
ATOM 645 C C . LEU A 1 84 ? 3.692 1.865 0.852 1.00 85.50 84 LEU A C 1
ATOM 647 O O . LEU A 1 84 ? 2.944 2.128 1.788 1.00 85.50 84 LEU A O 1
ATOM 651 N N . SER A 1 85 ? 4.787 2.576 0.580 1.00 84.75 85 SER A N 1
ATOM 652 C CA . SER A 1 85 ? 5.237 3.718 1.383 1.00 84.75 85 SER A CA 1
ATOM 653 C C . SER A 1 85 ? 4.198 4.846 1.443 1.00 84.75 85 SER A C 1
ATOM 655 O O . SER A 1 85 ? 3.886 5.336 2.525 1.00 84.75 85 SER A O 1
ATOM 657 N N . ASN A 1 86 ? 3.585 5.214 0.312 1.00 79.81 86 ASN A N 1
ATOM 658 C CA . ASN A 1 86 ? 2.540 6.247 0.264 1.00 79.81 86 ASN A CA 1
ATOM 659 C C . ASN A 1 86 ? 1.294 5.843 1.072 1.00 79.81 86 ASN A C 1
ATOM 661 O O . ASN A 1 86 ? 0.688 6.672 1.754 1.00 79.81 86 ASN A O 1
ATOM 665 N N . ILE A 1 87 ? 0.918 4.561 1.030 1.00 79.19 87 ILE A N 1
ATOM 666 C CA . ILE A 1 87 ? -0.176 4.019 1.845 1.00 79.19 87 ILE A CA 1
ATOM 667 C C . ILE A 1 87 ? 0.212 4.072 3.326 1.00 79.19 87 ILE A C 1
ATOM 669 O O . ILE A 1 87 ? -0.534 4.598 4.147 1.00 79.19 87 ILE A O 1
ATOM 673 N N . GLU A 1 88 ? 1.392 3.580 3.689 1.00 77.06 88 GLU A N 1
ATOM 674 C CA . GLU A 1 88 ? 1.855 3.607 5.076 1.00 77.06 88 GLU A CA 1
ATOM 675 C C . GLU A 1 88 ? 2.029 5.027 5.627 1.00 77.06 88 GLU A C 1
ATOM 677 O O . GLU A 1 88 ? 1.802 5.233 6.817 1.00 77.06 88 GLU A O 1
ATOM 682 N N . GLY A 1 89 ? 2.386 5.994 4.780 1.00 71.62 89 GLY A N 1
ATOM 683 C CA . GLY A 1 89 ? 2.479 7.417 5.108 1.00 71.62 89 GLY A CA 1
ATOM 684 C C . GLY A 1 89 ? 1.129 8.135 5.199 1.00 71.62 89 GLY A C 1
ATOM 685 O O . GLY A 1 89 ? 1.083 9.302 5.588 1.00 71.62 89 GLY A O 1
ATOM 686 N N . GLY A 1 90 ? 0.027 7.453 4.871 1.00 68.38 90 GLY A N 1
ATOM 687 C CA . GLY A 1 90 ? -1.321 7.994 4.998 1.00 68.38 90 GLY A CA 1
ATOM 688 C C . GLY A 1 90 ? -1.729 8.943 3.870 1.00 68.38 90 GLY A C 1
ATOM 689 O O . GLY A 1 90 ? -2.525 9.844 4.104 1.00 68.38 90 GLY A O 1
ATOM 690 N N . GLU A 1 91 ? -1.249 8.771 2.635 1.00 69.12 91 GLU A N 1
ATOM 691 C CA . GLU A 1 91 ? -1.693 9.605 1.496 1.00 69.12 91 GLU A CA 1
ATOM 692 C C . GLU A 1 91 ? -3.200 9.459 1.171 1.00 69.12 91 GLU A C 1
ATOM 694 O O . GLU A 1 91 ? -3.770 10.290 0.466 1.00 69.12 91 GLU A O 1
ATOM 699 N N . TYR A 1 92 ? -3.888 8.445 1.715 1.00 65.81 92 TYR A N 1
ATOM 700 C CA . TYR A 1 92 ? -5.350 8.292 1.613 1.00 65.81 92 TYR A CA 1
ATOM 701 C C . TYR A 1 92 ? -6.150 9.171 2.589 1.00 65.81 92 TYR A C 1
ATOM 703 O O . TYR A 1 92 ? -7.376 9.199 2.491 1.00 65.81 92 TYR A O 1
ATOM 711 N N . TYR A 1 93 ? -5.493 9.841 3.543 1.00 59.00 93 TYR A N 1
ATOM 712 C CA . TYR A 1 93 ? -6.158 10.555 4.641 1.00 59.00 93 TYR A CA 1
ATOM 713 C C . TYR A 1 93 ? -6.979 11.760 4.167 1.00 59.00 93 TYR A C 1
ATOM 715 O O . TYR A 1 93 ? -8.031 12.040 4.729 1.00 59.00 93 TYR A O 1
ATOM 723 N N . ASP A 1 94 ? -6.533 12.423 3.096 1.00 54.06 94 ASP A N 1
ATOM 724 C CA . ASP A 1 94 ? -7.283 13.517 2.470 1.00 54.06 94 ASP A CA 1
ATOM 725 C C . AS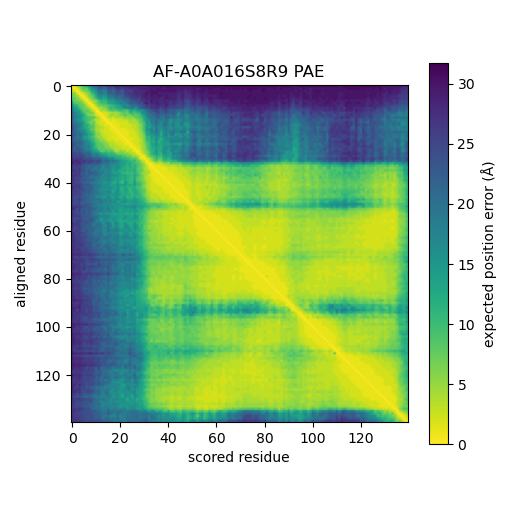P A 1 94 ? -8.435 12.973 1.608 1.00 54.06 94 ASP A C 1
ATOM 727 O O . ASP A 1 94 ? -9.542 13.502 1.633 1.00 54.06 94 ASP A O 1
ATOM 731 N N . ASN A 1 95 ? -8.162 11.935 0.805 1.00 64.06 95 ASN A N 1
ATOM 732 C CA . ASN A 1 95 ? -9.131 11.081 0.112 1.00 64.06 95 ASN A CA 1
ATOM 733 C C . ASN A 1 95 ? -8.404 9.971 -0.675 1.00 64.06 95 ASN A C 1
ATOM 735 O O . ASN A 1 95 ? -7.244 10.103 -1.068 1.00 64.06 95 ASN A O 1
ATOM 739 N N . LEU A 1 96 ? -9.124 8.893 -1.008 1.00 65.50 96 LEU A N 1
ATOM 740 C CA . LEU A 1 96 ? -8.613 7.812 -1.866 1.00 65.50 96 LEU A CA 1
ATOM 741 C C . LEU A 1 96 ? -8.275 8.259 -3.301 1.00 65.50 96 LEU A C 1
ATOM 743 O O . LEU A 1 96 ? -7.529 7.568 -3.997 1.00 65.50 96 LEU A O 1
ATOM 747 N N . GLY A 1 97 ? -8.812 9.395 -3.752 1.00 65.19 97 GLY A N 1
ATOM 748 C CA . GLY A 1 97 ? -8.490 9.994 -5.048 1.00 65.19 97 GLY A CA 1
ATOM 749 C C . GLY A 1 97 ? -7.048 10.502 -5.121 1.00 65.19 97 GLY A C 1
ATOM 750 O O . GLY A 1 97 ? -6.383 10.267 -6.126 1.00 65.19 97 GLY A O 1
ATOM 751 N N . ARG A 1 98 ? -6.532 11.097 -4.039 1.00 70.81 98 ARG A N 1
ATOM 752 C CA . ARG A 1 98 ? -5.151 11.579 -3.924 1.00 70.81 98 ARG A CA 1
ATOM 753 C C . ARG A 1 98 ? -4.160 10.430 -4.037 1.00 70.81 98 ARG A C 1
ATOM 755 O O . ARG A 1 98 ? -3.239 10.503 -4.843 1.00 70.81 98 ARG A O 1
ATOM 762 N N . LEU A 1 99 ? -4.405 9.330 -3.322 1.00 71.50 99 LEU A N 1
ATOM 763 C CA . LEU A 1 99 ? -3.589 8.122 -3.446 1.00 71.50 99 LEU A CA 1
ATOM 764 C C . LEU A 1 99 ? -3.567 7.607 -4.896 1.00 71.50 99 LEU A C 1
ATOM 766 O O . LEU A 1 99 ? -2.496 7.321 -5.422 1.00 71.50 99 LEU A O 1
ATOM 770 N N . ARG A 1 100 ? -4.722 7.540 -5.578 1.00 70.38 100 ARG A N 1
ATOM 771 C CA . ARG A 1 100 ? -4.772 7.147 -7.001 1.00 70.38 100 ARG A CA 1
ATOM 772 C C . ARG A 1 100 ? -3.972 8.094 -7.892 1.00 70.38 100 ARG A C 1
ATOM 774 O O . ARG A 1 100 ? -3.250 7.620 -8.763 1.00 70.38 100 ARG A O 1
ATOM 781 N N . GLN A 1 101 ? -4.090 9.401 -7.674 1.00 75.06 101 GLN A N 1
ATOM 782 C CA . GLN A 1 101 ? -3.366 10.401 -8.451 1.00 75.06 101 GLN A CA 1
ATOM 783 C C . GLN A 1 101 ? -1.849 10.243 -8.292 1.00 75.06 101 GLN A C 1
ATOM 785 O O . GLN A 1 101 ? -1.154 10.148 -9.298 1.00 75.06 101 GLN A O 1
ATOM 790 N N . VAL A 1 102 ? -1.349 10.128 -7.057 1.00 77.38 102 VAL A N 1
ATOM 791 C CA . VAL A 1 102 ? 0.087 9.942 -6.784 1.00 77.38 102 VAL A CA 1
ATOM 792 C C . VAL A 1 102 ? 0.612 8.669 -7.455 1.00 77.38 102 VAL A C 1
ATOM 794 O O . VAL A 1 102 ? 1.660 8.691 -8.096 1.00 77.38 102 VAL A O 1
ATOM 797 N N . ILE A 1 103 ? -0.142 7.566 -7.385 1.00 77.00 103 ILE A N 1
ATOM 798 C CA . ILE A 1 103 ? 0.227 6.312 -8.058 1.00 77.00 103 ILE A CA 1
ATOM 799 C C . ILE A 1 103 ? 0.299 6.509 -9.578 1.00 77.00 103 ILE A C 1
ATOM 801 O O . ILE A 1 103 ? 1.244 6.047 -10.214 1.00 77.00 103 ILE A O 1
ATOM 805 N N . MET A 1 104 ? -0.675 7.200 -10.176 1.00 77.25 104 MET A N 1
ATOM 806 C CA . MET A 1 104 ? -0.669 7.475 -11.616 1.00 77.25 104 MET A CA 1
ATOM 807 C C . MET A 1 104 ? 0.498 8.375 -12.035 1.00 77.25 104 MET A C 1
ATOM 809 O O . MET A 1 104 ? 1.119 8.118 -13.066 1.00 77.25 104 MET A O 1
ATOM 813 N N . GLU A 1 105 ? 0.822 9.401 -11.249 1.00 79.69 105 GLU A N 1
ATOM 814 C CA . GLU A 1 105 ? 1.989 10.259 -11.478 1.00 79.69 105 GLU A CA 1
ATOM 815 C C . GLU A 1 105 ? 3.288 9.444 -11.437 1.00 79.69 105 GLU A C 1
ATOM 817 O O . GLU A 1 105 ? 4.134 9.572 -12.325 1.00 79.69 105 GLU A O 1
ATOM 822 N N . ASP A 1 106 ? 3.419 8.534 -10.472 1.00 79.44 106 ASP A N 1
ATOM 823 C CA . ASP A 1 106 ? 4.574 7.644 -10.356 1.00 79.44 106 ASP A CA 1
ATOM 824 C C . ASP A 1 106 ? 4.700 6.682 -11.545 1.00 79.44 106 ASP A C 1
ATOM 826 O O . ASP A 1 106 ? 5.795 6.519 -12.093 1.00 79.44 106 ASP A O 1
ATOM 830 N N . VAL A 1 107 ? 3.584 6.111 -12.008 1.00 78.25 107 VAL A N 1
ATOM 831 C CA . VAL A 1 107 ? 3.535 5.273 -13.218 1.00 78.25 107 VAL A CA 1
ATOM 832 C C . VAL A 1 107 ? 3.995 6.051 -14.452 1.00 78.25 107 VAL A C 1
ATOM 834 O O . VAL A 1 107 ? 4.821 5.549 -15.218 1.00 78.25 107 VAL A O 1
ATOM 837 N N . MET A 1 108 ? 3.512 7.284 -14.636 1.00 76.19 108 MET A N 1
ATOM 838 C CA . MET A 1 108 ? 3.904 8.136 -15.766 1.00 76.19 108 MET A CA 1
ATOM 839 C C . MET A 1 108 ? 5.396 8.497 -15.721 1.00 76.19 108 MET A C 1
ATOM 841 O O . MET A 1 108 ? 6.077 8.476 -16.750 1.00 76.19 108 MET A O 1
ATOM 845 N N . ASN A 1 109 ? 5.934 8.762 -14.529 1.00 80.44 109 ASN A N 1
ATOM 846 C CA . ASN A 1 109 ? 7.339 9.121 -14.336 1.00 80.44 109 ASN A CA 1
ATOM 847 C C . ASN A 1 109 ? 8.306 7.941 -14.532 1.00 80.44 109 ASN A C 1
ATOM 849 O O . ASN A 1 109 ? 9.462 8.144 -14.910 1.00 80.44 109 ASN A O 1
ATOM 853 N N . ALA A 1 110 ? 7.850 6.705 -14.318 1.00 78.44 110 ALA A N 1
ATOM 854 C CA . ALA A 1 110 ? 8.690 5.508 -14.374 1.00 78.44 110 ALA A CA 1
ATOM 855 C C . ALA A 1 110 ? 9.079 5.045 -15.791 1.00 78.44 110 ALA A C 1
ATOM 857 O O . ALA A 1 110 ? 9.867 4.103 -15.924 1.00 78.44 110 ALA A O 1
ATOM 858 N N . LYS A 1 111 ? 8.574 5.705 -16.849 1.00 82.12 111 LYS A N 1
ATOM 859 C CA . LYS A 1 111 ? 8.878 5.385 -18.261 1.00 82.12 111 LYS A CA 1
ATOM 860 C C . LYS A 1 111 ? 8.762 3.879 -18.538 1.00 82.12 111 LYS A C 1
ATOM 862 O O . LYS A 1 111 ? 9.703 3.233 -19.019 1.00 82.12 111 LYS A O 1
ATOM 867 N N . LEU A 1 112 ? 7.627 3.320 -18.136 1.00 79.81 112 LEU A N 1
ATOM 868 C CA . LEU A 1 112 ? 7.278 1.921 -18.342 1.00 79.81 112 LEU A CA 1
ATOM 869 C C . LEU A 1 112 ? 6.883 1.675 -19.801 1.00 79.81 112 LEU A C 1
ATOM 871 O O . LEU A 1 112 ? 6.364 2.566 -20.474 1.00 79.81 112 LEU A O 1
ATOM 875 N N . ASN A 1 113 ? 7.095 0.454 -20.288 1.00 83.19 113 ASN A N 1
ATOM 876 C CA . ASN A 1 113 ? 6.457 0.004 -21.525 1.00 83.19 113 ASN A CA 1
ATOM 877 C C . ASN A 1 113 ? 4.974 -0.362 -21.278 1.00 83.19 113 ASN A C 1
ATOM 879 O O . ASN A 1 113 ? 4.487 -0.306 -20.146 1.00 83.19 113 ASN A O 1
ATOM 883 N N . ALA A 1 114 ? 4.236 -0.719 -22.333 1.00 78.62 114 ALA A N 1
ATOM 884 C CA . ALA A 1 114 ? 2.804 -1.016 -22.230 1.00 78.62 114 ALA A CA 1
ATOM 885 C C . ALA A 1 114 ? 2.497 -2.195 -21.284 1.00 78.62 114 ALA A C 1
ATOM 887 O O . ALA A 1 114 ? 1.605 -2.082 -20.442 1.00 78.62 114 ALA A O 1
ATOM 888 N N . ASP A 1 115 ? 3.269 -3.282 -21.363 1.00 81.31 115 ASP A N 1
ATOM 889 C CA . ASP A 1 115 ? 3.075 -4.477 -20.531 1.00 81.31 115 ASP A CA 1
ATOM 890 C C . ASP A 1 115 ? 3.389 -4.197 -19.056 1.00 81.31 115 ASP A C 1
ATOM 892 O O . ASP A 1 115 ? 2.667 -4.625 -18.155 1.00 81.31 115 ASP A O 1
ATOM 896 N N . GLU A 1 116 ? 4.456 -3.442 -18.794 1.00 78.56 116 GLU A N 1
ATOM 897 C CA . GLU A 1 116 ? 4.831 -2.991 -17.453 1.00 78.56 116 GLU A CA 1
ATOM 898 C C . GLU A 1 116 ? 3.765 -2.062 -16.860 1.00 78.56 116 GLU A C 1
ATOM 900 O O . GLU A 1 116 ? 3.372 -2.218 -15.704 1.00 78.56 116 GLU A O 1
ATOM 905 N N . THR A 1 117 ? 3.255 -1.129 -17.667 1.00 76.81 117 THR A N 1
ATOM 906 C CA . THR A 1 117 ? 2.194 -0.197 -17.267 1.00 76.81 117 THR A CA 1
ATOM 907 C C . THR A 1 117 ? 0.918 -0.951 -16.906 1.00 76.81 117 THR A C 1
ATOM 909 O O . THR A 1 117 ? 0.336 -0.704 -15.850 1.00 76.81 117 THR A O 1
ATOM 912 N N . ALA A 1 118 ? 0.508 -1.915 -17.736 1.00 80.06 118 ALA A N 1
ATOM 913 C CA . ALA A 1 118 ? -0.669 -2.737 -17.477 1.00 80.06 118 ALA A CA 1
ATOM 914 C C . ALA A 1 118 ? -0.543 -3.512 -16.157 1.00 80.06 118 ALA A C 1
ATOM 916 O O . ALA A 1 118 ? -1.482 -3.526 -15.362 1.00 80.06 118 ALA A O 1
ATOM 917 N N . LYS A 1 119 ? 0.631 -4.095 -15.876 1.00 78.50 119 LYS A N 1
ATOM 918 C CA . LYS A 1 119 ? 0.888 -4.810 -14.616 1.00 78.50 119 LYS A CA 1
ATOM 919 C C . LYS A 1 119 ? 0.747 -3.912 -13.389 1.00 78.50 119 LYS A C 1
ATOM 921 O O . LYS A 1 119 ? 0.098 -4.314 -12.425 1.00 78.50 119 LYS A O 1
ATOM 926 N N . VAL A 1 120 ? 1.313 -2.702 -13.420 1.00 78.94 120 VAL A N 1
ATOM 927 C CA . VAL A 1 120 ? 1.208 -1.768 -12.284 1.00 78.94 120 VAL A CA 1
ATOM 928 C C . VAL A 1 120 ? -0.230 -1.288 -12.096 1.00 78.94 120 VAL A C 1
ATOM 930 O O . VAL A 1 120 ? -0.704 -1.227 -10.964 1.00 78.94 120 VAL A O 1
ATOM 933 N N . ILE A 1 121 ? -0.955 -1.010 -13.185 1.00 77.88 121 ILE A N 1
ATOM 934 C CA . ILE A 1 121 ? -2.373 -0.628 -13.117 1.00 77.88 121 ILE A CA 1
ATOM 935 C C . ILE A 1 121 ? -3.205 -1.742 -12.475 1.00 77.88 121 ILE A C 1
ATOM 937 O O . ILE A 1 121 ? -3.993 -1.459 -11.575 1.00 77.88 121 ILE A O 1
ATOM 941 N N . ILE A 1 122 ? -3.009 -2.997 -12.889 1.00 81.06 122 ILE A N 1
ATOM 942 C CA . ILE A 1 122 ? -3.720 -4.151 -12.318 1.00 81.06 122 ILE A CA 1
ATOM 943 C C . ILE A 1 122 ? -3.395 -4.307 -10.828 1.00 81.06 122 ILE A C 1
ATOM 945 O O . ILE A 1 122 ? -4.305 -4.494 -10.023 1.00 81.06 122 ILE A O 1
ATOM 949 N N . LEU A 1 123 ? -2.120 -4.182 -10.441 1.00 81.94 123 LEU A N 1
ATOM 950 C CA . LEU A 1 123 ? -1.701 -4.245 -9.037 1.00 81.94 123 LEU A CA 1
ATOM 951 C C . LEU A 1 123 ? -2.370 -3.146 -8.195 1.00 81.94 123 LEU A C 1
ATOM 953 O O . LEU A 1 123 ? -2.880 -3.421 -7.108 1.00 81.94 123 LEU A O 1
ATOM 957 N N . ALA A 1 124 ? -2.397 -1.913 -8.705 1.00 79.00 124 ALA A N 1
ATOM 958 C CA . ALA A 1 124 ? -3.026 -0.782 -8.034 1.00 79.00 124 ALA A CA 1
ATOM 959 C C . ALA A 1 124 ? -4.548 -0.956 -7.921 1.00 79.00 124 ALA A C 1
ATOM 961 O O . ALA A 1 124 ? -5.119 -0.676 -6.868 1.00 79.00 124 ALA A O 1
ATOM 962 N N . GLN A 1 125 ? -5.211 -1.441 -8.974 1.00 80.06 125 GLN A N 1
ATOM 963 C CA . GLN A 1 125 ? -6.652 -1.707 -8.969 1.00 80.06 125 GLN A CA 1
ATOM 964 C C . GLN A 1 125 ? -7.029 -2.805 -7.968 1.00 80.06 125 GLN A C 1
ATOM 966 O O . GLN A 1 125 ? -7.919 -2.572 -7.153 1.00 80.06 125 GLN A O 1
ATOM 971 N N . ASP 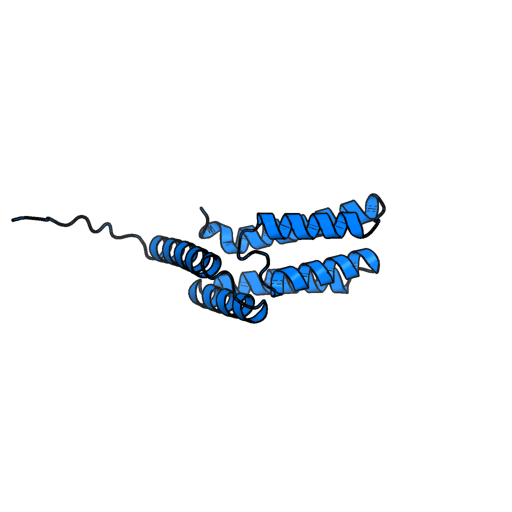A 1 126 ? -6.319 -3.939 -7.970 1.00 83.50 126 ASP A N 1
ATOM 972 C CA . ASP A 1 126 ? -6.542 -5.045 -7.024 1.00 83.50 126 ASP A CA 1
ATOM 973 C C . ASP A 1 126 ? -6.398 -4.577 -5.570 1.00 83.50 126 ASP A C 1
ATOM 975 O O . ASP A 1 126 ? -7.245 -4.870 -4.723 1.00 83.50 126 ASP A O 1
ATOM 979 N N . PHE A 1 127 ? -5.361 -3.783 -5.280 1.00 84.25 127 PHE A N 1
ATOM 980 C CA . PHE A 1 127 ? -5.198 -3.186 -3.959 1.00 84.25 127 PHE A CA 1
ATOM 981 C C . PHE A 1 127 ? -6.358 -2.246 -3.610 1.00 84.25 127 PHE A C 1
ATOM 983 O O . PHE A 1 127 ? -6.930 -2.367 -2.529 1.00 84.25 127 PHE A O 1
ATOM 990 N N . MET A 1 128 ? -6.722 -1.319 -4.502 1.00 77.81 128 MET A N 1
ATOM 991 C CA . MET A 1 128 ? -7.775 -0.335 -4.234 1.00 77.81 128 MET A CA 1
ATOM 992 C C . MET A 1 128 ? -9.140 -0.990 -4.021 1.00 77.81 128 MET A C 1
ATOM 994 O O . MET A 1 128 ? -9.883 -0.549 -3.147 1.00 77.81 128 MET A O 1
ATOM 998 N N . GLU A 1 129 ? -9.466 -2.038 -4.777 1.00 83.50 129 GLU A N 1
ATOM 999 C CA . GLU A 1 129 ? -10.699 -2.807 -4.604 1.00 83.50 129 GLU A CA 1
ATOM 1000 C C . GLU A 1 129 ? -10.717 -3.518 -3.248 1.00 83.50 129 GLU A C 1
ATOM 1002 O O . GLU A 1 129 ? -11.686 -3.419 -2.493 1.00 83.50 129 GLU A O 1
ATOM 1007 N N . LYS A 1 130 ? -9.619 -4.185 -2.878 1.00 84.44 130 LYS A N 1
ATOM 1008 C CA . LYS A 1 130 ? -9.499 -4.844 -1.572 1.00 84.44 130 LYS A CA 1
ATOM 1009 C C . LYS A 1 130 ? -9.550 -3.851 -0.423 1.00 84.44 130 LYS A C 1
ATOM 1011 O O . LYS A 1 130 ? -10.270 -4.089 0.541 1.00 84.44 130 LYS A O 1
ATOM 1016 N N . PHE A 1 131 ? -8.848 -2.729 -0.540 1.00 80.31 131 PHE A N 1
ATOM 1017 C CA . PHE A 1 131 ? -8.888 -1.643 0.432 1.00 80.31 131 PHE A CA 1
ATOM 1018 C C . PHE A 1 131 ? -10.320 -1.119 0.585 1.00 80.31 131 PHE A C 1
ATOM 1020 O O . PHE A 1 131 ? -10.840 -1.057 1.696 1.00 80.31 131 PHE A O 1
ATOM 1027 N N . GLN A 1 132 ? -11.012 -0.837 -0.522 1.00 77.19 132 GLN A N 1
ATOM 1028 C CA . GLN A 1 132 ? -12.423 -0.457 -0.492 1.00 77.19 132 GLN A CA 1
ATOM 1029 C C . GLN A 1 132 ? -13.299 -1.536 0.144 1.00 77.19 132 GLN A C 1
ATOM 1031 O O . GLN A 1 132 ? -14.180 -1.188 0.909 1.00 77.19 132 GLN A O 1
ATOM 1036 N N . ASN A 1 133 ? -13.047 -2.827 -0.065 1.00 81.81 133 ASN A N 1
ATOM 1037 C CA . ASN A 1 133 ? -13.806 -3.897 0.592 1.00 81.81 133 ASN A CA 1
ATOM 1038 C C . ASN A 1 133 ? -13.572 -3.972 2.112 1.00 81.81 133 ASN A C 1
ATOM 1040 O O . ASN A 1 133 ? -14.473 -4.381 2.849 1.00 81.81 133 ASN A O 1
ATOM 1044 N N . VAL A 1 134 ? -12.398 -3.557 2.604 1.00 78.62 134 VAL A N 1
ATOM 1045 C CA . VAL A 1 134 ? -12.142 -3.429 4.050 1.00 78.62 134 VAL A CA 1
ATOM 1046 C C . VAL A 1 134 ? -13.009 -2.323 4.656 1.00 78.62 134 VAL A C 1
ATOM 1048 O O . VAL A 1 134 ? -13.584 -2.520 5.727 1.00 78.62 134 VAL A O 1
ATOM 1051 N N . PHE A 1 135 ? -13.140 -1.185 3.967 1.00 70.69 135 PHE A N 1
ATOM 1052 C CA . PHE A 1 135 ? -13.801 0.009 4.510 1.00 70.69 135 PHE A CA 1
ATOM 1053 C C . PHE A 1 135 ? -15.223 0.259 3.988 1.00 70.69 135 PHE A C 1
ATOM 1055 O O . PHE A 1 135 ? -15.949 1.058 4.563 1.00 70.69 135 PHE A O 1
ATOM 1062 N N . GLY A 1 136 ? -15.670 -0.436 2.947 1.00 59.72 136 GLY A N 1
ATOM 1063 C CA . GLY A 1 136 ? -16.896 -0.147 2.193 1.00 59.72 136 GLY A CA 1
ATOM 1064 C C . GLY A 1 136 ? -18.185 -0.344 2.986 1.00 59.72 136 GLY A C 1
ATOM 1065 O O . GLY A 1 136 ? -19.212 0.216 2.631 1.00 59.72 136 GLY A O 1
ATOM 1066 N N . LYS A 1 137 ? -18.127 -1.060 4.117 1.00 52.59 137 LYS A N 1
ATOM 1067 C CA . LYS A 1 137 ? -19.234 -1.127 5.087 1.00 52.59 137 LYS A CA 1
ATOM 1068 C C . LYS A 1 137 ? -19.402 0.144 5.931 1.00 52.59 137 LYS A C 1
ATOM 1070 O O . LYS A 1 137 ? -20.395 0.250 6.639 1.00 52.59 137 LYS A O 1
ATOM 1075 N N . PHE A 1 138 ? -18.437 1.060 5.896 1.00 48.62 138 PHE A N 1
ATOM 1076 C CA . PHE A 1 138 ? -18.419 2.301 6.677 1.00 48.62 138 PHE A CA 1
ATOM 1077 C C . PHE A 1 138 ? -18.590 3.562 5.817 1.00 48.62 138 PHE A C 1
ATOM 1079 O O . PHE A 1 138 ? -18.813 4.633 6.368 1.00 48.62 138 PHE A O 1
ATOM 1086 N N . ILE A 1 139 ? -18.468 3.435 4.490 1.00 41.16 139 ILE A N 1
ATOM 1087 C CA . ILE A 1 139 ? -18.543 4.533 3.504 1.00 41.16 139 ILE A CA 1
ATOM 1088 C C . ILE A 1 139 ? -19.822 4.402 2.637 1.00 41.16 139 ILE A C 1
ATOM 1090 O O . ILE A 1 139 ? -19.970 5.096 1.636 1.00 41.16 139 ILE A O 1
ATOM 1094 N N . SER A 1 140 ? -20.736 3.492 2.997 1.00 32.88 140 SER A N 1
ATOM 1095 C CA . SER A 1 140 ? -22.033 3.291 2.334 1.00 32.88 140 SER A CA 1
ATOM 1096 C C . SER A 1 140 ? -23.185 3.804 3.178 1.00 32.88 140 SER A C 1
ATOM 1098 O O . SER A 1 140 ? -23.094 3.715 4.421 1.00 32.88 140 SER A O 1
#

Secondary structure (DSSP, 8-state):
-----------HHHHHHHHHHHHHHHHHT-TT--HHHHHHHHHHHHHHT-HHHHHHHHHHHHHHHHHHHH---HHHHHHHHHHHHHHHTTTTSS-HHHHHHHHHHHHHHTT--HHHHHHHHHHHHHHHHHHHHHHTTT--

Sequence (140 aa):
MNIGKNIEIMSRSHLAALLIILALELAASQPNLTPEQKKQSFMQTLDLLGKDTKVKYNNVMAELNSKINSEPNPKIKALGEKMLSNIEGGEYYDNLGRLRQVIMEDVMNAKLNADETAKVIILAQDFMEKFQNVFGKFIS

Foldseek 3Di:
DDPDDDPPPDDPLVVLLVVLVVLLVVVLVPPDQFLVSLLVSVVVNQVSVDPVLVVLVVVLLVVLVVVLVPDPDPLLNVLSVVLSVCVSSNLCSNHPVSSVVVSVVSLVVSPDDPVSSVVSVVSVVVSVVSNCVSCVSSVD

pLDDT: mean 71.33, std 16.14, range [32.88, 94.31]

Radius of gyration: 18.31 Å; Cα contacts (8 Å, |Δi|>4): 79; chains: 1; bounding box: 56×34×50 Å

Organism: NCBI:txid53326

Nearest PDB structures (foldseek):
  8w6f-assembly1_A  TM=2.526E-01  e=3.705E+00  artificial sequences
  7cj3-assembly1_A  TM=2.151E-01  e=3.910E+00  Salpingoeca rosetta

Mean predicted aligned error: 11.44 Å